Protein AF-A0A6C0BEI0-F1 (afdb_monomer)

Sequence (88 aa):
MFKTFLLTVFIIGIMMMVMDMNKYNVCTQPKTIYKFIPRTFQEELSLSPQASDVFRTMFKQPDPWIESIDNLTMSKREDINQFFITQM

Foldseek 3Di:
DVVVVVVVVVVVVVVVVVVVVVVVVPPDPPDQDDDDDDDDPVVCVVLPDDVCVVCVCVVVPPDPDDPCPVVVVVVVVVVCVVVDDDDD

Mean predicted aligned error: 17.71 Å

Secondary structure (DSSP, 8-state):
-HHHHHHHHHHHHHHHHHHHHHHHTS---------PPPPPHHHHHHSPPPHHHHHTTTTT---SS-TTHHHHHHHHHHHGGGT-----

Structure (mmCIF, N/CA/C/O backbone):
data_AF-A0A6C0BEI0-F1
#
_entry.id   AF-A0A6C0BEI0-F1
#
loop_
_atom_site.group_PDB
_atom_site.id
_atom_site.type_symbol
_atom_site.label_atom_id
_atom_site.label_alt_id
_atom_site.label_comp_id
_atom_site.label_asym_id
_atom_site.label_entity_id
_atom_site.label_seq_id
_atom_site.pdbx_PDB_ins_code
_atom_site.Cartn_x
_atom_site.Cartn_y
_atom_site.Cartn_z
_atom_site.occupancy
_atom_site.B_iso_or_equiv
_atom_site.auth_seq_id
_atom_site.auth_comp_id
_atom_site.auth_asym_id
_atom_site.auth_atom_id
_atom_site.pdbx_PDB_model_num
ATOM 1 N N . MET A 1 1 ? -32.417 4.551 38.712 1.00 73.81 1 MET A N 1
ATOM 2 C CA . MET A 1 1 ? -32.014 5.390 37.560 1.00 73.81 1 MET A CA 1
ATOM 3 C C . MET A 1 1 ? -30.519 5.329 37.273 1.00 73.81 1 MET A C 1
ATOM 5 O O . MET A 1 1 ? -30.172 4.908 36.182 1.00 73.81 1 MET A O 1
ATOM 9 N N . PHE A 1 2 ? -29.631 5.654 38.223 1.00 89.00 2 PHE A N 1
ATOM 10 C CA . PHE A 1 2 ? -28.178 5.683 37.963 1.00 89.00 2 PHE A CA 1
ATOM 11 C C . PHE A 1 2 ? -27.593 4.332 37.510 1.00 89.00 2 PHE A C 1
ATOM 13 O O . PHE A 1 2 ? -26.838 4.282 36.549 1.00 89.00 2 PHE A O 1
ATOM 20 N N . LYS A 1 3 ? -28.014 3.216 38.128 1.00 90.88 3 LYS A N 1
ATOM 21 C CA . LYS A 1 3 ? -27.610 1.856 37.713 1.00 90.88 3 LYS A CA 1
ATOM 22 C C . LYS A 1 3 ? -27.991 1.537 36.264 1.00 90.88 3 LYS A C 1
ATOM 24 O O . LYS A 1 3 ? -27.193 0.965 35.536 1.00 90.88 3 LYS A O 1
ATOM 29 N N . THR A 1 4 ? -29.195 1.927 35.851 1.00 91.75 4 THR A N 1
ATOM 30 C CA . THR A 1 4 ? -29.688 1.714 34.485 1.00 91.75 4 THR A CA 1
ATOM 31 C C . THR A 1 4 ? -28.907 2.569 33.492 1.00 91.75 4 THR A C 1
ATOM 33 O O . THR A 1 4 ? -28.472 2.059 32.473 1.00 91.75 4 THR A O 1
ATOM 36 N N . PHE A 1 5 ? -28.652 3.836 33.831 1.00 95.00 5 PHE A N 1
ATOM 37 C CA . PHE A 1 5 ? -27.839 4.744 33.019 1.00 95.00 5 PHE A CA 1
ATOM 38 C C . PHE A 1 5 ? -26.410 4.220 32.807 1.00 95.00 5 PHE A C 1
ATOM 40 O O . PHE A 1 5 ? -25.917 4.200 31.682 1.00 95.00 5 PHE A O 1
ATOM 47 N N . LEU A 1 6 ? -25.773 3.730 33.874 1.00 95.25 6 LEU A N 1
ATOM 48 C CA . LEU A 1 6 ? -24.417 3.178 33.829 1.00 95.25 6 LEU A CA 1
ATOM 49 C C . LEU A 1 6 ? -24.352 1.925 32.940 1.00 95.25 6 LEU A C 1
ATOM 51 O O . LEU A 1 6 ? -23.424 1.770 32.151 1.00 95.25 6 LEU A O 1
ATOM 55 N N . LEU A 1 7 ? -25.382 1.076 33.007 1.00 95.25 7 LEU A N 1
ATOM 56 C CA . LEU A 1 7 ? -25.496 -0.120 32.174 1.00 95.25 7 LEU A CA 1
ATOM 57 C C . LEU A 1 7 ? -25.695 0.238 30.691 1.00 95.25 7 LEU A C 1
ATOM 59 O O . LEU A 1 7 ? -25.063 -0.370 29.830 1.00 95.25 7 LEU A O 1
ATOM 63 N N . THR A 1 8 ? -26.488 1.269 30.384 1.00 95.06 8 THR A N 1
ATOM 64 C CA . THR A 1 8 ? -26.668 1.750 29.005 1.00 95.06 8 THR A CA 1
ATOM 65 C C . THR A 1 8 ? -25.358 2.264 28.404 1.00 95.06 8 THR A C 1
ATOM 67 O O . THR A 1 8 ? -25.007 1.882 27.290 1.00 95.06 8 THR A O 1
ATOM 70 N N . VAL A 1 9 ? -24.600 3.086 29.140 1.00 96.19 9 VAL A N 1
ATOM 71 C CA . VAL A 1 9 ? -23.304 3.615 28.672 1.00 96.19 9 VAL A CA 1
ATOM 72 C C . VAL A 1 9 ? -22.288 2.490 28.462 1.00 96.19 9 VAL A C 1
ATOM 74 O O . VAL A 1 9 ? -21.551 2.500 27.477 1.00 96.19 9 VAL A O 1
ATOM 77 N N . PHE A 1 10 ? -22.286 1.486 29.341 1.00 96.19 10 PHE A N 1
ATOM 78 C CA . PHE A 1 10 ? -21.406 0.326 29.218 1.00 96.19 10 PHE A CA 1
ATOM 79 C C . PHE A 1 10 ? -21.674 -0.480 27.937 1.00 96.19 10 PHE A C 1
ATOM 81 O O . PHE A 1 10 ? -20.738 -0.819 27.215 1.00 96.19 10 PHE A O 1
ATOM 88 N N . ILE A 1 11 ? -22.946 -0.724 27.601 1.00 96.38 11 ILE A N 1
ATOM 89 C CA . ILE A 1 11 ? -23.314 -1.432 26.365 1.00 96.38 11 ILE A CA 1
ATOM 90 C C . ILE A 1 11 ? -22.926 -0.627 25.118 1.00 96.38 11 ILE A C 1
ATOM 92 O O . ILE A 1 11 ? -22.414 -1.201 24.158 1.00 96.38 11 ILE A O 1
ATOM 96 N N . ILE A 1 12 ? -23.111 0.697 25.134 1.00 96.81 12 ILE A N 1
ATOM 97 C CA . ILE A 1 12 ? -22.701 1.567 24.020 1.00 96.81 12 ILE A CA 1
ATOM 98 C C . ILE A 1 12 ? -21.183 1.493 23.798 1.00 96.81 12 ILE A C 1
ATOM 100 O O . ILE A 1 12 ? -20.736 1.390 22.655 1.00 96.81 12 ILE A O 1
ATOM 104 N N . GLY A 1 13 ? -20.391 1.479 24.874 1.00 95.44 13 GLY A N 1
ATOM 105 C CA . GLY A 1 13 ? -18.935 1.334 24.788 1.00 95.44 13 GLY A CA 1
ATOM 106 C C . GLY A 1 13 ? -18.502 0.008 24.156 1.00 95.44 13 GLY A C 1
ATOM 107 O O . GLY A 1 13 ? -17.631 -0.005 23.287 1.00 95.44 13 GLY A O 1
ATOM 1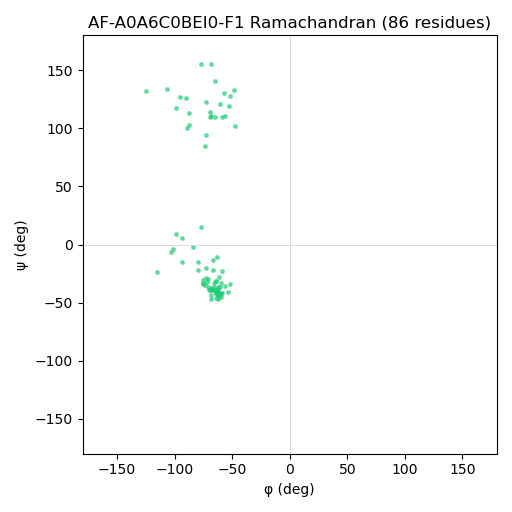08 N N . ILE A 1 14 ? -19.155 -1.099 24.524 1.00 95.81 14 ILE A N 1
ATOM 109 C CA . ILE A 1 14 ? -18.886 -2.415 23.922 1.00 95.81 14 ILE A CA 1
ATOM 110 C C . ILE A 1 14 ? -19.203 -2.402 22.422 1.00 9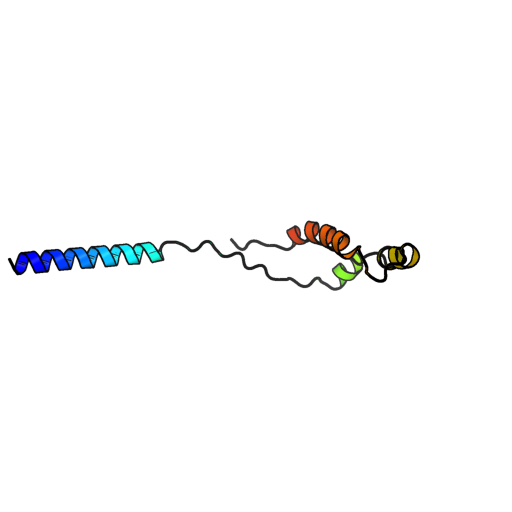5.81 14 ILE A C 1
ATOM 112 O O . ILE A 1 14 ? -18.408 -2.896 21.624 1.00 95.81 14 ILE A O 1
ATOM 116 N N . MET A 1 15 ? -20.327 -1.800 22.020 1.00 94.81 15 MET A N 1
ATOM 117 C CA . MET A 1 15 ? -20.709 -1.704 20.607 1.00 94.81 15 MET A CA 1
ATOM 118 C C . MET A 1 15 ? -19.673 -0.934 19.778 1.00 94.81 15 MET A C 1
ATOM 120 O O . MET A 1 15 ? -19.294 -1.395 18.702 1.00 94.81 15 MET A O 1
ATOM 124 N N . MET A 1 16 ? -19.164 0.193 20.289 1.00 93.88 16 MET A N 1
ATOM 125 C CA . MET A 1 16 ? -18.106 0.960 19.617 1.00 93.88 16 MET A CA 1
ATOM 126 C C . MET A 1 16 ? -16.824 0.138 19.435 1.00 93.88 16 MET A C 1
ATOM 128 O O . MET A 1 16 ? -16.246 0.133 18.350 1.00 93.88 16 MET A O 1
ATOM 132 N N . MET A 1 17 ? -16.419 -0.621 20.457 1.00 91.31 17 MET A N 1
ATOM 133 C CA . MET A 1 17 ? -15.216 -1.457 20.400 1.00 91.31 17 MET A CA 1
ATOM 134 C C . MET A 1 17 ? -15.319 -2.558 19.330 1.00 91.31 17 MET A C 1
ATOM 136 O O . MET A 1 17 ? -14.368 -2.803 18.588 1.00 91.31 17 MET A O 1
ATOM 140 N N . VAL A 1 18 ? -16.490 -3.192 19.205 1.00 90.88 18 VAL A N 1
ATOM 141 C CA . VAL A 1 18 ? -16.751 -4.218 18.179 1.00 90.88 18 VAL A CA 1
ATOM 142 C C . VAL A 1 18 ? -16.740 -3.620 16.768 1.00 90.88 18 VAL A C 1
ATOM 144 O O . VAL A 1 18 ? -16.240 -4.249 15.833 1.00 90.88 18 VAL A O 1
ATOM 147 N N . MET A 1 19 ? -17.264 -2.403 16.590 1.00 87.50 19 MET A N 1
ATOM 148 C CA . MET A 1 19 ? -17.243 -1.712 15.296 1.00 87.50 19 MET A CA 1
ATOM 149 C C . MET A 1 19 ? -15.817 -1.400 14.831 1.00 87.50 19 MET A C 1
ATOM 151 O O . MET A 1 19 ? -15.483 -1.679 13.678 1.00 87.50 19 MET A O 1
ATOM 155 N N . ASP A 1 20 ? -14.968 -0.879 15.718 1.00 84.56 20 ASP A N 1
ATOM 156 C CA . ASP A 1 20 ? -13.568 -0.595 15.386 1.00 84.56 20 ASP A CA 1
ATOM 157 C C . ASP A 1 20 ? -12.795 -1.873 15.067 1.00 84.56 20 ASP A C 1
ATOM 159 O O . ASP A 1 20 ? -12.071 -1.926 14.074 1.00 84.56 20 ASP A O 1
ATOM 163 N N . MET A 1 21 ? -13.007 -2.944 15.833 1.00 84.00 21 MET A N 1
ATOM 164 C CA . MET A 1 21 ? -12.358 -4.230 15.577 1.00 84.00 21 MET A CA 1
ATOM 165 C C . MET A 1 21 ? -12.716 -4.805 14.197 1.00 84.00 21 MET A C 1
ATOM 167 O O . MET A 1 21 ? -11.853 -5.346 13.508 1.00 84.00 21 MET A O 1
ATOM 171 N N . ASN A 1 22 ? -13.958 -4.620 13.740 1.00 79.62 22 ASN A N 1
ATOM 172 C CA . ASN A 1 22 ? -14.365 -5.010 12.388 1.00 79.62 22 ASN A CA 1
ATOM 173 C C . ASN A 1 22 ? -13.757 -4.124 11.290 1.00 79.62 22 ASN A C 1
ATOM 175 O O . ASN A 1 22 ? -13.499 -4.610 10.191 1.00 79.62 22 ASN A O 1
ATOM 179 N N . LYS A 1 23 ? -13.476 -2.847 11.573 1.00 71.25 23 LYS A N 1
ATOM 180 C CA . LYS A 1 23 ? -12.836 -1.930 10.618 1.00 71.25 23 LYS A CA 1
ATOM 181 C C . LYS A 1 23 ? -11.403 -2.349 10.277 1.00 71.25 23 LYS A C 1
ATOM 183 O O . LYS A 1 23 ? -10.982 -2.174 9.137 1.00 71.25 23 LYS A O 1
ATOM 188 N N . TYR A 1 24 ? -10.678 -2.946 11.224 1.00 63.19 24 TYR A N 1
ATOM 189 C CA . TYR A 1 24 ? -9.327 -3.475 10.988 1.00 63.19 24 TYR A CA 1
ATOM 190 C C . TYR A 1 24 ? -9.305 -4.761 10.148 1.00 63.19 24 TYR A C 1
ATOM 192 O O . TYR A 1 24 ? -8.287 -5.061 9.534 1.00 63.19 24 TYR A O 1
ATOM 200 N N . ASN A 1 25 ? -10.425 -5.488 10.074 1.00 61.62 25 ASN A N 1
ATOM 201 C CA . ASN A 1 25 ? -10.559 -6.693 9.248 1.00 61.62 25 ASN A CA 1
ATOM 202 C C . ASN A 1 25 ? -10.925 -6.398 7.789 1.00 61.62 25 ASN A C 1
ATOM 204 O O . ASN A 1 25 ? -11.024 -7.323 6.981 1.00 61.62 25 ASN A O 1
ATOM 208 N N . VAL A 1 26 ? -11.118 -5.127 7.422 1.00 65.00 26 VAL A N 1
ATOM 209 C CA . VAL A 1 26 ? -11.199 -4.737 6.015 1.00 65.00 26 VAL A CA 1
ATOM 210 C C . VAL A 1 26 ? -9.782 -4.820 5.462 1.00 65.00 26 VAL A C 1
ATOM 212 O O . VAL A 1 26 ? -9.049 -3.835 5.461 1.00 65.00 26 VAL A O 1
ATOM 215 N N . CYS A 1 27 ? -9.388 -6.028 5.049 1.00 64.25 27 CYS A N 1
ATOM 216 C CA . CYS A 1 27 ? -8.174 -6.285 4.290 1.00 64.25 27 CYS A CA 1
ATOM 217 C C . CYS A 1 27 ? -8.111 -5.276 3.146 1.00 64.25 27 CYS A C 1
ATOM 219 O O . CYS A 1 27 ? -8.827 -5.393 2.149 1.00 64.25 27 CYS A O 1
ATOM 221 N N . THR A 1 28 ? -7.279 -4.252 3.317 1.00 65.50 28 THR A N 1
ATOM 222 C CA . THR A 1 28 ? -6.942 -3.302 2.270 1.00 65.50 28 THR A CA 1
ATOM 223 C C . THR A 1 28 ? -6.474 -4.137 1.093 1.00 65.50 28 THR A C 1
ATOM 225 O O . THR A 1 28 ? -5.528 -4.913 1.238 1.00 65.50 28 THR A O 1
ATOM 228 N N . GLN A 1 29 ? -7.171 -4.038 -0.041 1.00 66.44 29 GLN A N 1
ATOM 229 C CA . GLN A 1 29 ? -6.791 -4.776 -1.242 1.00 66.44 29 GLN A CA 1
ATOM 230 C C . GLN A 1 29 ? -5.292 -4.562 -1.479 1.00 66.44 29 GLN A C 1
ATOM 232 O O . GLN A 1 29 ? -4.834 -3.417 -1.349 1.00 66.44 29 GLN A O 1
ATOM 237 N N . PRO A 1 30 ? -4.517 -5.628 -1.747 1.00 64.94 30 PRO A N 1
ATOM 238 C CA . PRO A 1 30 ? -3.079 -5.509 -1.905 1.00 64.94 30 PRO A CA 1
ATOM 239 C C . PRO A 1 30 ? -2.815 -4.484 -3.002 1.00 64.94 30 PRO A C 1
ATOM 241 O O . PRO A 1 30 ? -3.151 -4.685 -4.168 1.00 64.94 30 PRO A O 1
ATOM 244 N N . LYS A 1 31 ? -2.277 -3.327 -2.610 1.00 61.22 31 LYS A N 1
ATOM 245 C CA . LYS A 1 31 ? -1.956 -2.261 -3.551 1.00 61.22 31 LYS A CA 1
ATOM 246 C C . LYS A 1 31 ? -0.853 -2.803 -4.449 1.00 61.22 31 LYS A C 1
ATOM 248 O O . LYS A 1 31 ? 0.265 -2.990 -3.977 1.00 61.22 31 LYS A O 1
ATOM 253 N N . THR A 1 32 ? -1.155 -3.071 -5.716 1.00 64.75 32 THR A N 1
ATOM 254 C CA . THR A 1 32 ? -0.154 -3.525 -6.686 1.00 64.75 32 THR A CA 1
ATOM 255 C C . THR A 1 32 ? 0.946 -2.469 -6.786 1.00 64.75 32 THR A C 1
ATOM 257 O O . THR A 1 32 ? 0.722 -1.358 -7.270 1.00 64.75 32 THR A O 1
ATOM 260 N N . ILE A 1 33 ? 2.135 -2.787 -6.269 1.00 72.00 33 ILE A N 1
ATOM 261 C CA . ILE A 1 33 ? 3.308 -1.919 -6.367 1.00 72.00 33 ILE A CA 1
ATOM 262 C C . ILE A 1 33 ? 4.002 -2.255 -7.683 1.00 72.00 33 ILE A C 1
ATOM 264 O O . ILE A 1 33 ? 4.703 -3.259 -7.782 1.00 72.00 33 ILE A O 1
ATOM 268 N N . TYR A 1 34 ? 3.821 -1.408 -8.693 1.00 64.94 34 TYR A N 1
ATOM 269 C CA . TYR A 1 34 ? 4.585 -1.505 -9.933 1.00 64.94 34 TYR A CA 1
ATOM 270 C C . TYR A 1 34 ? 6.040 -1.123 -9.649 1.00 64.94 34 TYR A C 1
ATOM 272 O O . TYR A 1 34 ? 6.334 0.021 -9.298 1.00 64.94 34 TYR A O 1
ATOM 280 N N . LYS A 1 35 ? 6.954 -2.087 -9.773 1.00 66.81 35 LYS A N 1
ATOM 281 C CA .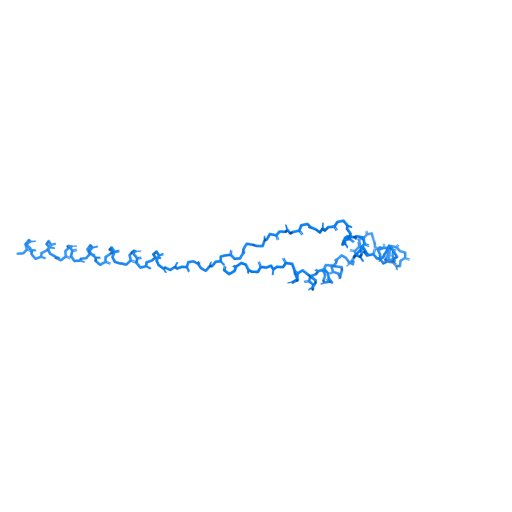 LYS A 1 35 ? 8.399 -1.847 -9.709 1.00 66.81 35 LYS A CA 1
ATOM 282 C C . LYS A 1 35 ? 8.983 -1.962 -11.110 1.00 66.81 35 LYS A C 1
ATOM 284 O O . LYS A 1 35 ? 8.667 -2.899 -11.836 1.00 66.81 35 LYS A O 1
ATOM 289 N N . PHE A 1 36 ? 9.833 -1.008 -11.477 1.00 72.44 36 PHE A N 1
ATOM 290 C CA . PHE A 1 36 ? 10.600 -1.082 -12.714 1.00 72.44 36 PHE A CA 1
ATOM 291 C C . PHE A 1 36 ? 11.701 -2.136 -12.561 1.00 72.44 36 PHE A C 1
ATOM 293 O O . PHE A 1 36 ? 12.523 -2.036 -11.649 1.00 72.44 36 PHE A O 1
ATOM 300 N N . ILE A 1 37 ? 11.705 -3.133 -13.444 1.00 73.44 37 ILE A N 1
ATOM 301 C CA . ILE A 1 37 ? 12.782 -4.117 -13.554 1.00 73.44 37 ILE A CA 1
ATOM 302 C C . ILE A 1 37 ? 13.675 -3.662 -14.716 1.00 73.44 37 ILE A C 1
ATOM 304 O O . ILE A 1 37 ? 13.176 -3.562 -15.841 1.00 73.44 37 ILE A O 1
ATOM 308 N N . PRO A 1 38 ? 14.957 -3.331 -14.474 1.00 72.50 38 PRO A N 1
ATOM 309 C CA . PRO A 1 38 ? 15.871 -2.989 -15.555 1.00 72.50 38 PRO A CA 1
ATOM 310 C C . PRO A 1 38 ? 16.095 -4.212 -16.449 1.00 72.50 38 PRO A C 1
ATOM 312 O O . PRO A 1 38 ? 16.206 -5.335 -15.956 1.00 72.50 38 PRO A O 1
ATOM 315 N N . ARG A 1 39 ? 16.156 -3.982 -17.762 1.00 71.19 39 ARG A N 1
ATOM 316 C CA . ARG A 1 39 ? 16.449 -5.029 -18.747 1.00 71.19 39 ARG A CA 1
ATOM 317 C C . ARG A 1 39 ? 17.891 -5.497 -18.614 1.00 71.19 39 ARG A C 1
ATOM 319 O O . ARG A 1 39 ? 18.756 -4.757 -18.140 1.00 71.19 39 ARG A O 1
ATOM 326 N N . THR A 1 40 ? 18.152 -6.723 -19.049 1.00 79.81 40 THR A N 1
ATOM 327 C CA . THR A 1 40 ? 19.529 -7.211 -19.154 1.00 79.81 40 THR A CA 1
ATOM 328 C C . THR A 1 40 ? 20.208 -6.635 -20.402 1.00 79.81 40 THR A C 1
ATOM 330 O O . THR A 1 40 ? 19.557 -6.294 -21.388 1.00 79.81 40 THR A O 1
ATOM 333 N N . PHE A 1 41 ? 21.541 -6.542 -20.392 1.00 77.06 41 PHE A N 1
ATOM 334 C CA . PHE A 1 41 ? 22.316 -5.993 -21.517 1.00 77.06 41 PHE A CA 1
ATOM 335 C C . PHE A 1 41 ? 22.055 -6.722 -22.851 1.00 77.06 41 PHE A C 1
ATOM 337 O O . PHE A 1 41 ? 22.010 -6.108 -23.914 1.00 77.06 41 PHE A O 1
ATOM 344 N N . GLN A 1 42 ? 21.851 -8.041 -22.803 1.00 75.38 42 GLN A N 1
ATOM 345 C CA . GLN A 1 42 ? 21.557 -8.852 -23.989 1.00 75.38 42 GLN A CA 1
ATOM 346 C C . GLN A 1 42 ? 20.166 -8.552 -24.561 1.00 75.38 42 GLN A C 1
ATOM 348 O O . GLN A 1 42 ? 20.009 -8.467 -25.779 1.00 75.38 42 GLN A O 1
ATOM 353 N N . GLU A 1 43 ? 19.172 -8.329 -23.700 1.00 69.06 43 GLU A N 1
ATOM 354 C CA . GLU A 1 43 ? 17.825 -7.931 -24.118 1.00 69.06 43 GLU A CA 1
AT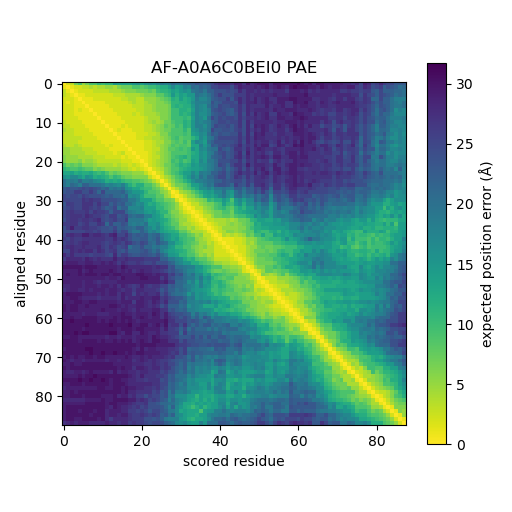OM 355 C C . GLU A 1 43 ? 17.835 -6.558 -24.793 1.00 69.06 43 GLU A C 1
ATOM 357 O O . GLU A 1 43 ? 17.198 -6.385 -25.831 1.00 69.06 43 GLU A O 1
ATOM 362 N N . GLU A 1 44 ? 18.599 -5.600 -24.259 1.00 70.69 44 GLU A N 1
ATOM 363 C CA . GLU A 1 44 ? 18.742 -4.268 -24.858 1.00 70.69 44 GLU A CA 1
ATOM 364 C C . GLU A 1 44 ? 19.367 -4.311 -26.254 1.00 70.69 44 GLU A C 1
ATOM 366 O O . GLU A 1 44 ? 18.935 -3.573 -27.137 1.00 70.69 44 GLU A O 1
ATOM 371 N N . LEU A 1 45 ? 20.325 -5.210 -26.487 1.00 72.88 45 LEU A N 1
ATOM 372 C CA . LEU A 1 45 ? 20.912 -5.422 -27.811 1.00 72.88 45 LEU A CA 1
ATOM 373 C C . LEU A 1 45 ? 19.917 -6.048 -28.796 1.00 72.88 45 LEU A C 1
ATOM 375 O O . LEU A 1 45 ? 19.888 -5.658 -29.961 1.00 72.88 45 LEU A O 1
ATOM 379 N N . SER A 1 46 ? 19.098 -6.999 -28.338 1.00 72.62 46 SER A N 1
ATOM 380 C CA . SER A 1 46 ? 18.128 -7.705 -29.189 1.00 72.62 46 SER A CA 1
ATOM 381 C C . SER A 1 46 ? 16.894 -6.869 -29.553 1.00 72.62 46 SER A C 1
ATOM 383 O O . SER A 1 46 ? 16.374 -6.989 -30.658 1.00 72.62 46 SER A O 1
ATOM 385 N N . LEU A 1 47 ? 16.451 -6.002 -28.638 1.00 65.56 47 LEU A N 1
ATOM 386 C CA . LEU A 1 47 ? 15.280 -5.129 -28.781 1.00 65.56 47 LEU A CA 1
ATOM 387 C C . LEU A 1 47 ? 15.666 -3.700 -29.185 1.00 65.56 47 LEU A C 1
ATOM 389 O O . LEU A 1 47 ? 14.826 -2.798 -29.141 1.00 65.56 47 LEU A O 1
ATOM 393 N N . SER A 1 48 ? 16.937 -3.474 -29.530 1.00 64.31 48 SER A N 1
ATOM 394 C CA . SER A 1 48 ? 17.412 -2.169 -29.972 1.00 64.31 48 SER A CA 1
ATOM 395 C C . SER A 1 48 ? 16.645 -1.768 -31.237 1.00 64.31 48 SER A C 1
ATOM 397 O O . SER A 1 48 ? 16.679 -2.515 -32.222 1.00 64.31 48 SER A O 1
ATOM 399 N N . PRO A 1 49 ? 15.924 -0.629 -31.240 1.00 63.03 49 PRO A N 1
ATOM 400 C CA . PRO A 1 49 ? 15.257 -0.162 -32.445 1.00 63.03 49 PRO A CA 1
ATOM 401 C C . PRO A 1 49 ? 16.309 -0.010 -33.546 1.00 63.03 49 PRO A C 1
ATOM 403 O O . PRO A 1 49 ? 17.371 0.574 -33.315 1.00 63.03 49 PRO A O 1
ATOM 406 N N . GLN A 1 50 ? 16.039 -0.570 -34.732 1.00 65.38 50 GLN A N 1
ATOM 407 C CA . GLN A 1 50 ? 16.974 -0.478 -35.852 1.00 65.38 50 GLN A CA 1
ATOM 408 C C . GLN A 1 50 ? 17.332 0.993 -36.057 1.00 65.38 50 GLN A C 1
ATOM 410 O O . GLN A 1 50 ? 16.445 1.840 -36.164 1.00 65.38 50 GLN A O 1
ATOM 415 N N . ALA A 1 51 ? 18.630 1.307 -36.097 1.00 63.38 51 ALA A N 1
ATOM 416 C CA . ALA A 1 51 ? 19.108 2.687 -36.195 1.00 63.38 51 ALA A CA 1
ATOM 417 C C . ALA A 1 51 ? 18.443 3.435 -37.364 1.00 63.38 51 ALA A C 1
ATOM 419 O O . ALA A 1 51 ? 18.116 4.615 -37.256 1.00 63.38 51 ALA A O 1
ATOM 420 N N . SER A 1 52 ? 18.154 2.722 -38.455 1.00 67.25 52 SER A N 1
ATOM 421 C CA . SER A 1 52 ? 17.399 3.237 -39.594 1.00 67.25 52 SER A CA 1
ATOM 422 C C . SER A 1 52 ? 16.046 3.833 -39.216 1.00 67.25 52 SER A C 1
ATOM 424 O O . SER A 1 52 ? 15.705 4.875 -39.757 1.00 67.25 52 SER A O 1
ATOM 426 N N . ASP A 1 53 ? 15.289 3.236 -38.298 1.00 65.69 53 ASP A N 1
ATOM 427 C CA . ASP A 1 53 ? 13.955 3.718 -37.925 1.00 65.69 53 ASP A CA 1
ATOM 428 C C . ASP A 1 53 ? 14.013 4.971 -37.047 1.00 65.69 53 ASP A C 1
ATOM 430 O O . ASP A 1 53 ? 13.151 5.839 -37.166 1.00 65.69 53 ASP A O 1
ATOM 434 N N . VAL A 1 54 ? 15.069 5.113 -36.239 1.00 65.62 54 VAL A N 1
ATOM 435 C CA . VAL A 1 54 ? 15.314 6.311 -35.418 1.00 65.62 54 VAL A CA 1
ATOM 436 C C . VAL A 1 54 ? 15.693 7.510 -36.288 1.00 65.62 54 VAL A C 1
ATOM 438 O O . VAL A 1 54 ? 15.249 8.627 -36.038 1.00 65.62 54 VAL A O 1
ATOM 441 N N . PHE A 1 55 ? 16.494 7.289 -37.333 1.00 70.00 55 PHE A N 1
ATOM 442 C CA . PHE A 1 55 ? 16.981 8.367 -38.199 1.00 70.00 55 PHE A CA 1
ATOM 443 C C . PHE A 1 55 ? 16.110 8.604 -39.440 1.00 70.00 55 PHE A C 1
ATOM 445 O O . PHE A 1 55 ? 16.222 9.645 -40.084 1.00 70.00 55 PHE A O 1
ATOM 452 N N . ARG A 1 56 ? 15.212 7.676 -39.793 1.00 68.44 56 ARG A N 1
ATOM 453 C CA . ARG A 1 56 ? 14.350 7.773 -40.984 1.00 68.44 56 ARG A CA 1
ATOM 454 C C . ARG A 1 56 ? 13.447 9.004 -40.971 1.00 68.44 56 ARG A C 1
ATOM 456 O O . ARG A 1 56 ? 13.153 9.527 -42.044 1.00 68.44 56 ARG A O 1
ATOM 463 N N . THR A 1 57 ? 12.998 9.449 -39.803 1.00 65.31 57 THR A N 1
ATOM 464 C CA . THR A 1 57 ? 12.156 10.646 -39.654 1.00 65.31 57 THR A CA 1
ATOM 465 C C . THR A 1 57 ? 12.959 11.931 -39.857 1.00 65.31 57 THR A C 1
ATOM 467 O O . THR A 1 57 ? 12.469 12.837 -40.526 1.00 65.31 57 THR A O 1
ATOM 470 N N . MET A 1 58 ? 14.230 11.960 -39.434 1.00 64.50 58 MET A N 1
ATOM 471 C CA . MET A 1 58 ? 15.118 13.131 -39.549 1.00 64.50 58 MET A CA 1
ATOM 472 C C . MET A 1 58 ? 15.375 13.577 -40.995 1.00 64.50 58 MET A C 1
ATOM 474 O O . MET A 1 58 ? 15.627 14.749 -41.246 1.00 64.50 58 MET A O 1
ATOM 478 N N . PHE A 1 59 ? 15.313 12.650 -41.955 1.00 73.81 59 PHE A N 1
ATOM 479 C CA . PHE A 1 59 ? 15.539 12.945 -43.377 1.00 73.81 59 PHE A CA 1
ATOM 480 C C . PHE A 1 59 ? 14.248 13.061 -44.197 1.00 73.81 59 PHE A C 1
ATOM 482 O O . PHE A 1 59 ? 14.310 13.324 -45.398 1.00 73.81 59 PHE A O 1
ATOM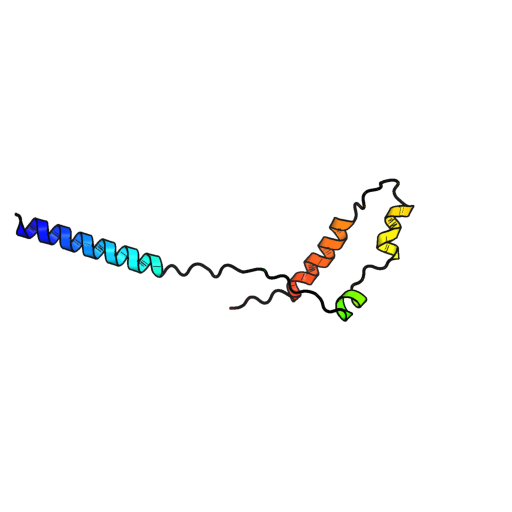 489 N N . LYS A 1 60 ? 13.083 12.816 -43.585 1.00 69.81 60 LYS A N 1
ATOM 490 C CA . LYS A 1 60 ? 11.784 12.801 -44.279 1.00 69.81 60 LYS A CA 1
ATOM 491 C C . LYS A 1 60 ? 10.833 13.897 -43.820 1.00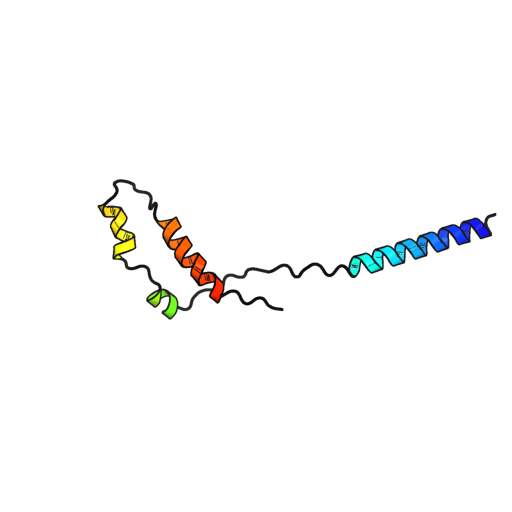 69.81 60 LYS A C 1
ATOM 493 O O . LYS A 1 60 ? 9.950 14.261 -44.592 1.00 69.81 60 LYS A O 1
ATOM 498 N N . GLN A 1 61 ? 10.997 14.417 -42.607 1.00 66.06 61 GLN A N 1
ATOM 499 C CA . GLN A 1 61 ? 10.162 15.4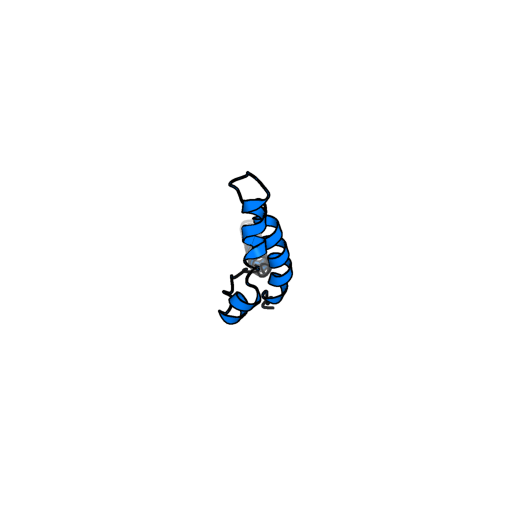82 -42.061 1.00 66.06 61 GLN A CA 1
ATOM 500 C C . GLN A 1 61 ? 11.058 16.646 -41.609 1.00 66.06 61 GLN A C 1
ATOM 502 O O . GLN A 1 61 ? 12.055 16.404 -40.935 1.00 66.06 61 GLN A O 1
ATOM 507 N N . PRO A 1 62 ? 10.739 17.905 -41.968 1.00 65.75 62 PRO A N 1
ATOM 508 C CA . PRO A 1 62 ? 11.512 19.081 -41.558 1.00 65.75 62 PRO A CA 1
ATOM 509 C C . PRO A 1 62 ? 11.259 19.507 -40.096 1.00 65.75 62 PRO A C 1
ATOM 511 O O . PRO A 1 62 ? 11.600 20.629 -39.727 1.00 65.75 62 PRO A O 1
ATOM 514 N N . ASP A 1 63 ? 10.647 18.649 -39.276 1.00 63.19 63 ASP A N 1
ATOM 515 C CA . ASP A 1 63 ? 10.354 18.938 -37.872 1.00 63.19 63 ASP A CA 1
ATOM 516 C C . ASP A 1 63 ? 11.529 18.489 -36.979 1.00 63.19 63 ASP A C 1
ATOM 518 O O . ASP A 1 63 ? 11.954 17.333 -37.068 1.00 63.19 63 ASP A O 1
ATOM 522 N N . PRO A 1 64 ? 12.093 19.372 -36.131 1.00 60.59 64 PRO A N 1
ATOM 523 C CA . PRO A 1 64 ? 13.128 18.997 -35.167 1.00 60.59 64 PRO A CA 1
ATOM 524 C C . PRO A 1 64 ? 12.631 18.058 -34.055 1.00 60.59 64 PRO A C 1
ATOM 526 O O . PRO A 1 64 ? 13.458 17.493 -33.335 1.00 60.59 64 PRO A O 1
ATOM 529 N N . TRP A 1 65 ? 11.316 17.892 -33.883 1.00 59.28 65 TRP A N 1
ATOM 530 C CA . TRP A 1 65 ? 10.740 17.036 -32.852 1.00 59.28 65 TRP A CA 1
ATOM 531 C C . TRP A 1 65 ? 10.418 15.644 -33.398 1.00 59.28 65 TRP A C 1
ATOM 533 O O . TRP A 1 65 ? 9.719 15.466 -34.392 1.00 59.28 65 TRP A O 1
ATOM 543 N N . ILE A 1 66 ? 10.933 14.621 -32.717 1.00 57.16 66 ILE A N 1
ATOM 544 C CA . ILE A 1 66 ? 10.682 13.219 -33.051 1.00 57.16 66 ILE A CA 1
ATOM 545 C C . ILE A 1 66 ? 9.232 12.892 -32.656 1.00 57.16 66 ILE A C 1
ATOM 547 O O . ILE A 1 66 ? 8.968 12.514 -31.516 1.00 57.16 66 ILE A O 1
ATOM 551 N N . GLU A 1 67 ? 8.287 13.004 -33.593 1.00 55.50 67 GLU A N 1
ATOM 552 C CA . GLU A 1 67 ? 6.875 12.623 -33.381 1.00 55.50 67 GLU A CA 1
ATOM 553 C C . GLU A 1 67 ? 6.691 11.116 -33.083 1.00 55.50 67 GLU A C 1
ATOM 555 O O . GLU A 1 67 ? 5.621 10.673 -32.674 1.00 55.50 67 GLU A O 1
ATOM 560 N N . SER A 1 68 ? 7.728 10.287 -33.258 1.00 56.72 68 SER A N 1
ATOM 561 C CA . SER A 1 68 ? 7.624 8.823 -33.195 1.00 56.72 68 SER A CA 1
ATOM 562 C C . SER A 1 68 ? 7.930 8.183 -31.833 1.00 56.72 68 SER A C 1
ATOM 564 O O . SER A 1 68 ? 7.951 6.952 -31.745 1.00 56.72 68 SER A O 1
ATOM 566 N N . ILE A 1 69 ? 8.154 8.958 -30.763 1.00 55.12 69 ILE A N 1
ATOM 567 C CA . ILE A 1 69 ? 8.383 8.381 -29.419 1.00 55.12 69 ILE A CA 1
ATOM 568 C C . ILE A 1 69 ? 7.129 7.628 -28.930 1.00 55.12 69 ILE A C 1
ATOM 570 O O . ILE A 1 69 ? 7.238 6.591 -28.267 1.00 55.12 69 ILE A O 1
ATOM 574 N N . ASP A 1 70 ? 5.937 8.078 -29.326 1.00 53.75 70 ASP A N 1
ATOM 575 C CA . ASP A 1 70 ? 4.673 7.455 -28.922 1.00 53.75 70 ASP A CA 1
ATOM 576 C C . ASP A 1 70 ? 4.472 6.057 -29.530 1.00 53.75 70 ASP A C 1
ATOM 578 O O . ASP A 1 70 ? 4.047 5.134 -28.839 1.00 53.75 70 ASP A O 1
ATOM 582 N N . ASN A 1 71 ? 4.880 5.820 -30.778 1.00 50.66 71 ASN A N 1
ATOM 583 C CA . ASN A 1 71 ? 4.730 4.492 -31.393 1.00 50.66 71 ASN A CA 1
ATOM 584 C C . ASN A 1 71 ? 5.756 3.473 -30.862 1.00 50.66 71 ASN A C 1
ATOM 586 O O . ASN A 1 71 ? 5.435 2.295 -30.695 1.00 50.66 71 ASN A O 1
ATOM 590 N N . LEU A 1 72 ? 6.970 3.925 -30.517 1.00 52.97 72 LEU A N 1
ATOM 591 C CA . LEU A 1 72 ? 7.973 3.095 -29.833 1.00 52.97 72 LEU A CA 1
ATOM 592 C C . LEU A 1 72 ? 7.522 2.711 -28.417 1.00 52.97 72 LEU A C 1
ATOM 594 O O . LEU A 1 72 ? 7.780 1.596 -27.957 1.00 52.97 72 LEU A O 1
ATOM 598 N N . THR A 1 73 ? 6.830 3.614 -27.716 1.00 51.84 73 THR A N 1
ATOM 599 C CA . THR A 1 73 ? 6.294 3.318 -26.383 1.00 51.84 73 THR A CA 1
ATOM 600 C C . THR A 1 73 ? 5.090 2.378 -26.421 1.00 51.84 73 THR A C 1
ATOM 602 O O . THR A 1 73 ? 4.944 1.603 -25.478 1.00 51.84 73 THR A O 1
ATOM 605 N N . MET A 1 74 ? 4.285 2.358 -27.493 1.00 52.41 74 MET A N 1
ATOM 606 C CA . MET A 1 74 ? 3.188 1.387 -27.659 1.00 52.41 74 MET A CA 1
ATOM 607 C C . MET A 1 74 ? 3.692 -0.049 -27.862 1.00 52.41 74 MET A C 1
ATOM 609 O O . MET A 1 74 ? 3.268 -0.936 -27.127 1.00 52.41 74 MET A O 1
ATOM 613 N N . SER A 1 75 ? 4.678 -0.278 -28.739 1.00 54.56 75 SER A N 1
ATOM 614 C CA . SER A 1 75 ? 5.304 -1.608 -28.880 1.00 54.56 75 SER A CA 1
ATOM 615 C C . SER A 1 75 ? 5.999 -2.050 -27.583 1.00 54.56 75 SER A C 1
ATOM 617 O O . SER A 1 75 ? 5.859 -3.190 -27.143 1.00 54.56 75 SER A O 1
ATOM 619 N N . LYS A 1 76 ? 6.660 -1.117 -26.881 1.00 54.50 76 LYS A N 1
ATOM 620 C CA . LYS A 1 76 ? 7.235 -1.375 -25.553 1.00 54.50 76 LYS A CA 1
ATOM 621 C C . LYS A 1 76 ? 6.164 -1.703 -24.503 1.00 54.50 76 LYS A C 1
ATOM 623 O O . LYS A 1 76 ? 6.470 -2.467 -23.592 1.00 54.50 76 LYS A O 1
ATOM 628 N N . ARG A 1 77 ? 4.948 -1.142 -24.616 1.00 57.00 77 ARG A N 1
ATOM 629 C CA . ARG A 1 77 ? 3.800 -1.361 -23.711 1.00 57.00 77 ARG A CA 1
ATOM 630 C C . ARG A 1 77 ? 3.150 -2.736 -23.848 1.00 57.00 77 ARG A C 1
ATOM 632 O O . ARG A 1 77 ? 2.661 -3.262 -22.854 1.00 57.00 77 ARG A O 1
ATOM 639 N N . GLU A 1 78 ? 3.148 -3.314 -25.039 1.00 59.47 78 GLU A N 1
ATOM 640 C CA . GLU A 1 78 ? 2.612 -4.663 -25.263 1.00 59.47 78 GLU A CA 1
ATOM 641 C C . GLU A 1 78 ? 3.521 -5.728 -24.635 1.00 59.47 78 GLU A C 1
ATOM 643 O O . GLU A 1 78 ? 3.042 -6.670 -24.003 1.00 59.47 78 GLU A O 1
ATOM 648 N N . ASP A 1 79 ? 4.835 -5.499 -24.690 1.00 58.22 79 ASP A N 1
ATOM 649 C CA . ASP A 1 79 ? 5.852 -6.393 -24.141 1.00 58.22 79 ASP A CA 1
ATOM 650 C C . ASP A 1 79 ? 6.028 -6.263 -22.616 1.00 58.22 79 ASP A C 1
ATOM 652 O O . ASP A 1 79 ? 6.508 -7.192 -21.977 1.00 58.22 79 ASP A O 1
ATOM 656 N N . ILE A 1 80 ? 5.654 -5.151 -21.968 1.00 56.66 80 ILE A N 1
ATOM 657 C CA . ILE A 1 80 ? 5.833 -5.032 -20.502 1.00 56.66 80 ILE A CA 1
ATOM 658 C C . ILE A 1 80 ? 4.958 -6.005 -19.700 1.00 56.66 80 ILE A C 1
ATOM 660 O O . ILE A 1 80 ? 5.319 -6.348 -18.575 1.00 56.66 80 ILE A O 1
ATOM 664 N N . ASN A 1 81 ? 3.859 -6.499 -20.282 1.00 59.28 81 ASN A N 1
ATOM 665 C CA . ASN A 1 81 ? 2.968 -7.473 -19.645 1.00 59.28 81 ASN A CA 1
ATOM 666 C C . ASN A 1 81 ? 3.676 -8.782 -19.257 1.00 59.28 81 ASN A C 1
ATOM 668 O O . ASN A 1 81 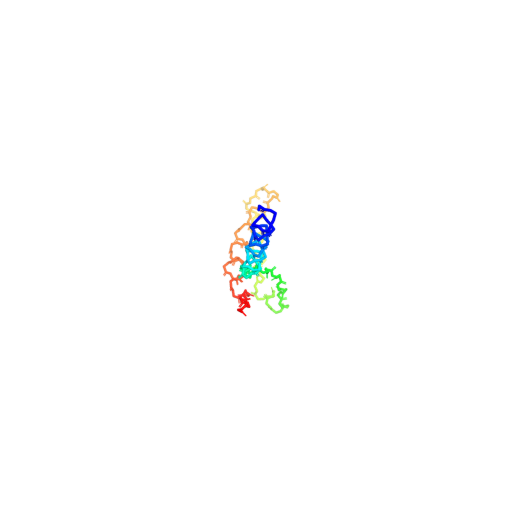? 3.233 -9.451 -18.328 1.00 59.28 81 ASN A O 1
ATOM 672 N N . GLN A 1 82 ? 4.799 -9.120 -19.901 1.00 60.00 82 GLN A N 1
ATOM 673 C CA . GLN A 1 82 ? 5.571 -10.327 -19.585 1.00 60.00 82 GLN A CA 1
ATOM 674 C C . GLN A 1 82 ? 6.476 -10.186 -18.346 1.00 60.00 82 GLN A C 1
ATOM 676 O O . GLN A 1 82 ? 6.936 -11.189 -17.809 1.00 60.00 82 GLN A O 1
ATOM 681 N N . PHE A 1 83 ? 6.728 -8.958 -17.872 1.00 55.56 83 PHE A N 1
ATOM 682 C CA . PHE A 1 83 ? 7.625 -8.689 -16.737 1.00 55.56 83 PHE A CA 1
ATOM 683 C C . PHE A 1 83 ? 6.881 -8.383 -15.429 1.00 55.56 83 PHE A C 1
ATOM 685 O O . PHE A 1 83 ? 7.506 -8.262 -14.373 1.00 55.56 83 PHE A O 1
ATOM 692 N N . PHE A 1 84 ? 5.553 -8.256 -15.465 1.00 55.31 84 PHE A N 1
ATOM 693 C CA . PHE A 1 84 ? 4.752 -8.032 -14.266 1.00 55.31 84 PHE A CA 1
ATOM 694 C C . PHE A 1 84 ? 4.341 -9.368 -13.642 1.00 55.31 84 PHE A C 1
ATOM 696 O O . PHE A 1 84 ? 3.376 -10.000 -14.059 1.00 55.31 84 PHE A O 1
ATOM 703 N N . ILE A 1 85 ? 5.057 -9.785 -12.598 1.00 54.22 85 ILE A N 1
ATOM 704 C CA . ILE A 1 85 ? 4.622 -10.888 -11.737 1.00 54.22 85 ILE A CA 1
ATOM 705 C C . ILE A 1 85 ? 3.727 -10.284 -10.655 1.00 54.22 85 ILE A C 1
ATOM 707 O O . ILE A 1 85 ? 4.195 -9.524 -9.803 1.00 54.22 85 ILE A O 1
ATOM 711 N N . THR A 1 86 ? 2.435 -10.606 -10.670 1.00 53.91 86 THR A N 1
ATOM 712 C CA . THR A 1 86 ? 1.563 -10.330 -9.525 1.00 53.91 86 THR A CA 1
ATOM 713 C C . THR A 1 86 ? 1.993 -11.250 -8.389 1.00 53.91 86 THR A C 1
ATOM 715 O O . THR A 1 86 ? 1.827 -12.466 -8.490 1.00 53.91 86 THR A O 1
ATOM 718 N N . GLN A 1 87 ? 2.577 -10.705 -7.324 1.00 51.31 87 GLN A N 1
ATOM 719 C CA . GLN A 1 87 ? 2.749 -11.484 -6.099 1.00 51.31 87 GLN A CA 1
ATOM 720 C C . GLN A 1 87 ? 1.353 -11.690 -5.495 1.00 51.31 87 GLN A C 1
ATOM 722 O O . GLN A 1 87 ? 0.717 -10.709 -5.105 1.00 51.31 87 GLN A O 1
ATOM 727 N N . MET A 1 88 ? 0.859 -12.935 -5.545 1.00 42.44 88 MET A N 1
ATOM 728 C CA . MET A 1 88 ? -0.339 -13.376 -4.818 1.00 42.44 88 MET A CA 1
ATOM 729 C C . MET A 1 88 ? -0.058 -13.436 -3.321 1.00 42.44 88 MET A C 1
ATOM 731 O O . MET A 1 88 ? 1.074 -13.835 -2.961 1.00 42.44 88 MET A O 1
#

pLDDT: mean 70.16, std 14.15, range [42.44, 96.81]

Solvent-accessible surface area (backbone atoms only — not comparable to full-atom values): 5790 Å² total; per-residue (Å²): 108,68,70,58,53,54,52,54,54,52,54,53,53,52,52,53,53,54,54,54,58,54,58,71,66,58,73,72,72,82,75,83,76,87,73,89,76,81,78,54,75,68,56,52,65,72,68,48,73,58,68,64,70,74,49,52,52,69,81,74,41,98,59,94,66,79,81,58,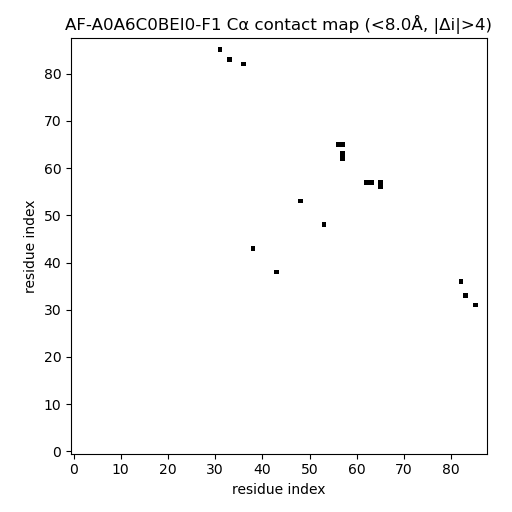60,62,62,56,49,50,63,51,54,67,58,49,65,82,73,65,78,81,85,128

Radius of gyration: 29.86 Å; Cα contacts (8 Å, |Δi|>4): 9; chains: 1; bounding box: 54×32×82 Å

Organism: NCBI:txid1070528